Protein AF-A0A2D0I4G9-F1 (afdb_monomer_lite)

Radius of gyration: 23.57 Å; chains: 1; bounding box: 32×45×73 Å

Sequence (105 aa):
MQIERRKIIQFALKYDIDDVNTYAGYKGDLVLKIVSKDIDAIAEIQKFANTLGILDVVVKHNPNLLHYEVFCVTKDKDTYEIKQEPLKHQDHSKHDVWSNVSRED

pLDDT: mean 82.9, std 15.82, range [46.19, 97.94]

Structure (mmCIF, N/CA/C/O backbone):
data_AF-A0A2D0I4G9-F1
#
_entry.id   AF-A0A2D0I4G9-F1
#
loop_
_atom_site.group_PDB
_atom_site.id
_atom_site.type_symbol
_atom_site.label_atom_id
_atom_site.label_alt_id
_atom_site.label_comp_id
_atom_site.label_asym_id
_atom_site.label_entity_id
_atom_site.label_seq_id
_atom_site.pdbx_PDB_ins_code
_atom_site.Cartn_x
_atom_site.Cartn_y
_atom_site.Cartn_z
_atom_site.occupancy
_atom_site.B_iso_or_equiv
_atom_site.auth_seq_id
_atom_site.auth_comp_id
_atom_site.auth_asym_id
_atom_site.auth_atom_id
_atom_site.pdbx_PDB_model_num
ATOM 1 N N . MET A 1 1 ? -14.889 -6.720 5.494 1.00 55.22 1 MET A N 1
ATOM 2 C CA . MET A 1 1 ? -13.666 -6.123 4.903 1.00 55.22 1 MET A CA 1
ATOM 3 C C . MET A 1 1 ? -13.902 -4.631 4.725 1.00 55.22 1 MET A C 1
ATOM 5 O O . MET A 1 1 ? -14.906 -4.277 4.120 1.00 55.22 1 MET A O 1
ATOM 9 N N . GLN A 1 2 ? -13.041 -3.781 5.295 1.00 74.81 2 GLN A N 1
ATOM 10 C CA . GLN A 1 2 ? -13.161 -2.312 5.207 1.00 74.81 2 GLN A CA 1
ATOM 11 C C . GLN A 1 2 ? -13.191 -1.878 3.725 1.00 74.81 2 GLN A C 1
ATOM 13 O O . GLN A 1 2 ? -12.460 -2.448 2.906 1.00 74.81 2 GLN A O 1
ATOM 18 N N . ILE A 1 3 ? -14.053 -0.918 3.374 1.00 87.44 3 ILE A N 1
ATOM 19 C CA . ILE A 1 3 ? -14.346 -0.506 1.985 1.00 87.44 3 ILE A CA 1
ATOM 20 C C . ILE A 1 3 ? -13.077 -0.019 1.271 1.00 87.44 3 ILE A C 1
ATOM 22 O O . ILE A 1 3 ? -12.864 -0.307 0.094 1.00 87.44 3 ILE A O 1
ATOM 26 N N . GLU A 1 4 ? -12.215 0.675 2.001 1.0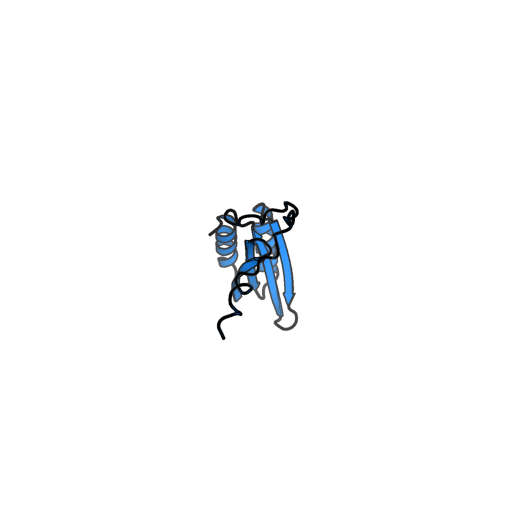0 90.62 4 GLU A N 1
ATOM 27 C CA . GLU A 1 4 ? -10.970 1.279 1.544 1.00 90.62 4 GLU A CA 1
ATOM 28 C C . GLU A 1 4 ? -9.982 0.203 1.080 1.00 90.62 4 GLU A C 1
ATOM 30 O O . GLU A 1 4 ? -9.507 0.254 -0.051 1.00 90.62 4 GLU A O 1
ATOM 35 N N . ARG A 1 5 ? -9.761 -0.851 1.879 1.00 89.69 5 ARG A N 1
ATOM 36 C CA . ARG A 1 5 ? -8.882 -1.973 1.491 1.00 89.69 5 ARG A CA 1
ATOM 37 C C . ARG A 1 5 ? -9.360 -2.667 0.225 1.00 89.69 5 ARG A C 1
ATOM 39 O O . ARG A 1 5 ? -8.547 -2.997 -0.630 1.00 89.69 5 ARG A O 1
ATOM 46 N N . ARG A 1 6 ? -10.676 -2.855 0.074 1.00 92.19 6 ARG A N 1
ATOM 47 C CA . ARG A 1 6 ? -11.238 -3.447 -1.149 1.00 92.19 6 ARG A CA 1
ATOM 48 C C . ARG A 1 6 ? -10.913 -2.603 -2.373 1.00 92.19 6 ARG A C 1
ATOM 50 O O . ARG A 1 6 ? -10.511 -3.163 -3.386 1.00 92.19 6 ARG A O 1
ATOM 57 N N . LYS A 1 7 ? -11.056 -1.281 -2.263 1.00 95.50 7 LYS A N 1
ATOM 58 C CA . LYS A 1 7 ? -10.717 -0.347 -3.341 1.00 95.50 7 LYS A CA 1
ATOM 59 C C . LYS A 1 7 ? -9.230 -0.407 -3.687 1.00 95.50 7 LYS A C 1
ATOM 61 O O . LYS A 1 7 ? -8.907 -0.460 -4.867 1.00 95.50 7 LYS A O 1
ATOM 66 N N . ILE A 1 8 ? -8.345 -0.450 -2.686 1.00 95.75 8 ILE A N 1
ATOM 67 C CA . ILE A 1 8 ? -6.890 -0.539 -2.903 1.00 95.75 8 ILE A CA 1
ATOM 68 C C . ILE A 1 8 ? -6.533 -1.840 -3.623 1.00 95.75 8 ILE A C 1
ATOM 70 O O . ILE A 1 8 ? -5.847 -1.791 -4.636 1.00 95.75 8 ILE A O 1
ATOM 74 N N . ILE A 1 9 ? -7.054 -2.985 -3.166 1.00 95.75 9 ILE A N 1
ATOM 75 C CA . ILE A 1 9 ? -6.809 -4.283 -3.815 1.00 95.75 9 ILE A CA 1
ATOM 76 C C . ILE A 1 9 ? -7.326 -4.265 -5.260 1.00 95.75 9 ILE A C 1
ATOM 78 O O . ILE A 1 9 ? -6.605 -4.634 -6.177 1.00 95.75 9 ILE A O 1
ATOM 82 N N . GLN A 1 10 ? -8.550 -3.783 -5.490 1.00 96.62 10 GLN A N 1
ATOM 83 C CA . GLN A 1 10 ? -9.117 -3.684 -6.840 1.00 96.62 10 GLN A CA 1
ATOM 84 C C . GLN A 1 10 ? -8.313 -2.762 -7.764 1.00 96.62 10 GLN A C 1
ATOM 86 O O . GLN A 1 10 ? -8.237 -3.019 -8.962 1.00 96.62 10 GLN A O 1
ATOM 91 N N . PHE A 1 11 ? -7.743 -1.682 -7.229 1.00 97.12 11 PHE A N 1
ATOM 92 C CA . PHE A 1 11 ? -6.870 -0.795 -7.986 1.00 97.12 11 PHE A CA 1
ATOM 93 C C . PHE A 1 11 ? -5.528 -1.466 -8.301 1.00 97.12 11 PHE A C 1
ATOM 95 O O . PHE A 1 11 ? -5.089 -1.414 -9.445 1.00 97.12 11 PHE A O 1
ATOM 102 N N . ALA A 1 12 ? -4.924 -2.142 -7.321 1.00 96.62 12 ALA A N 1
ATOM 103 C CA . ALA A 1 12 ? -3.647 -2.837 -7.465 1.00 96.62 12 ALA A CA 1
ATOM 104 C C . ALA A 1 12 ? -3.700 -3.991 -8.475 1.00 96.62 12 ALA A C 1
ATOM 106 O O . ALA A 1 12 ? -2.756 -4.169 -9.232 1.00 96.62 12 ALA A O 1
ATOM 107 N N . LEU A 1 13 ? -4.826 -4.708 -8.567 1.00 96.12 13 LEU A N 1
ATOM 108 C CA . LEU A 1 13 ? -5.036 -5.793 -9.541 1.00 96.12 13 LEU A CA 1
ATOM 109 C C . LEU A 1 13 ? -5.008 -5.343 -11.015 1.00 96.12 13 LEU A C 1
ATOM 111 O O . LEU A 1 13 ? -5.096 -6.181 -11.908 1.00 96.12 13 LEU A O 1
ATOM 115 N N . LYS A 1 14 ? -4.925 -4.036 -11.288 1.00 96.88 14 LYS A N 1
ATOM 116 C CA . LYS A 1 14 ? -4.709 -3.497 -12.641 1.00 96.88 14 LYS A CA 1
ATOM 117 C C . LYS A 1 14 ? -3.236 -3.501 -13.060 1.00 96.88 14 LYS A C 1
ATOM 119 O O . LYS A 1 14 ? -2.955 -3.217 -14.220 1.00 96.88 14 LYS A O 1
ATOM 124 N N . TYR A 1 15 ? -2.333 -3.773 -12.124 1.00 96.44 15 TYR A N 1
ATOM 125 C CA . TYR A 1 15 ? -0.889 -3.791 -12.315 1.00 96.44 15 TYR A CA 1
ATOM 126 C C . TYR A 1 15 ? -0.350 -5.211 -12.141 1.00 96.44 15 TYR A C 1
ATOM 128 O O . TYR A 1 15 ? -1.031 -6.081 -11.594 1.00 96.44 15 TYR A O 1
ATOM 136 N N . ASP A 1 16 ? 0.885 -5.426 -12.587 1.00 93.75 16 ASP A N 1
ATOM 137 C CA . ASP A 1 16 ? 1.600 -6.680 -12.373 1.00 93.75 16 ASP A CA 1
ATOM 138 C C . ASP A 1 16 ? 2.142 -6.721 -10.935 1.00 93.75 16 ASP A C 1
ATOM 140 O O . ASP A 1 16 ? 3.179 -6.139 -10.606 1.00 93.75 16 ASP A O 1
ATOM 144 N N . ILE A 1 17 ? 1.359 -7.318 -10.038 1.00 95.75 17 ILE A N 1
ATOM 145 C CA . ILE A 1 17 ? 1.691 -7.460 -8.619 1.00 95.75 17 ILE A CA 1
ATOM 146 C C . ILE A 1 17 ? 2.045 -8.914 -8.318 1.00 95.75 17 ILE A C 1
ATOM 148 O O . ILE A 1 17 ? 1.349 -9.834 -8.742 1.00 95.75 17 ILE A O 1
ATOM 152 N N . ASP A 1 18 ? 3.113 -9.112 -7.552 1.00 95.19 18 ASP A N 1
ATOM 153 C CA . ASP A 1 18 ? 3.606 -10.440 -7.195 1.00 95.19 18 ASP A CA 1
ATOM 154 C C . ASP A 1 18 ? 2.796 -11.050 -6.041 1.00 95.19 18 ASP A C 1
ATOM 156 O O . ASP A 1 18 ? 2.589 -12.262 -5.999 1.00 95.19 18 ASP A O 1
ATOM 160 N N . ASP A 1 19 ? 2.361 -10.225 -5.079 1.00 95.12 19 ASP A N 1
ATOM 161 C CA . ASP A 1 19 ? 1.693 -10.715 -3.870 1.00 95.12 19 ASP A CA 1
ATOM 162 C C . ASP A 1 19 ? 0.804 -9.658 -3.190 1.00 95.12 19 ASP A C 1
ATOM 164 O O . ASP A 1 19 ? 1.062 -8.449 -3.249 1.00 95.12 19 ASP A O 1
ATOM 168 N N . VAL A 1 20 ? -0.231 -10.129 -2.488 1.00 95.94 20 VAL A N 1
ATOM 169 C CA . VAL A 1 20 ? -1.148 -9.325 -1.672 1.00 95.94 20 VAL A CA 1
ATOM 170 C C . VAL A 1 20 ? -1.421 -10.042 -0.355 1.00 95.94 20 VAL A C 1
ATOM 172 O O . VAL A 1 20 ? -2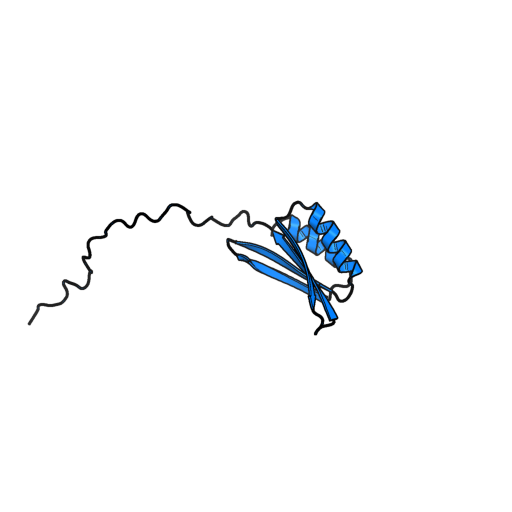.088 -11.072 -0.314 1.00 95.94 20 VAL A O 1
ATOM 175 N N . ASN A 1 21 ? -0.992 -9.434 0.748 1.00 94.44 21 ASN A N 1
ATOM 176 C CA . ASN A 1 21 ? -1.170 -9.975 2.090 1.00 94.44 21 ASN A CA 1
ATOM 177 C C . ASN A 1 21 ? -1.952 -9.019 2.987 1.00 94.44 21 ASN A C 1
ATOM 179 O O . ASN A 1 21 ? -1.806 -7.799 2.912 1.00 94.44 21 ASN A O 1
ATOM 183 N N . THR A 1 22 ? -2.745 -9.574 3.900 1.00 91.38 22 THR A N 1
ATOM 184 C CA . THR A 1 22 ? -3.436 -8.797 4.933 1.00 91.38 22 THR A CA 1
ATOM 185 C C . THR A 1 22 ? -3.052 -9.285 6.317 1.00 91.38 22 THR A C 1
ATOM 187 O O . THR A 1 22 ? -3.132 -10.481 6.588 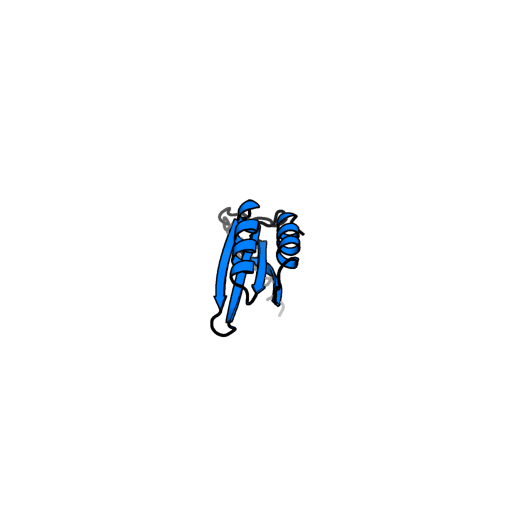1.00 91.38 22 THR A O 1
ATOM 190 N N . TYR A 1 23 ? -2.712 -8.355 7.202 1.00 89.56 23 TYR A N 1
ATOM 191 C CA . TYR A 1 23 ? -2.328 -8.631 8.580 1.00 89.56 23 TYR A CA 1
ATOM 192 C C . TYR A 1 23 ? -3.209 -7.846 9.549 1.00 89.56 23 TYR A C 1
ATOM 194 O O . TYR A 1 23 ? -3.655 -6.734 9.250 1.00 89.56 23 TYR A O 1
ATOM 202 N N . ALA A 1 24 ? -3.418 -8.414 10.733 1.00 85.31 24 ALA A N 1
ATOM 203 C CA . ALA A 1 24 ? -3.842 -7.643 11.890 1.00 85.31 24 ALA A CA 1
ATOM 204 C C . ALA A 1 24 ? -2.614 -6.924 12.469 1.00 85.31 24 ALA A C 1
ATOM 206 O O . ALA A 1 24 ? -1.580 -7.538 12.728 1.00 85.31 24 ALA A O 1
ATOM 207 N N . GLY A 1 25 ? -2.719 -5.612 12.602 1.00 76.12 25 GLY A N 1
ATOM 208 C CA . GLY A 1 25 ? -1.747 -4.720 13.209 1.00 76.12 25 GLY A CA 1
ATOM 209 C C . GLY A 1 25 ? -1.994 -4.515 14.703 1.00 76.12 25 GLY A C 1
ATOM 210 O O . GLY A 1 25 ? -2.840 -5.154 15.334 1.00 76.12 25 GLY A O 1
ATOM 211 N N . TYR A 1 26 ? -1.215 -3.609 15.287 1.00 70.31 26 TYR A N 1
ATOM 212 C CA . TYR A 1 26 ? -1.319 -3.260 16.701 1.00 70.31 26 TYR A CA 1
ATOM 213 C C . TYR A 1 26 ? -2.636 -2.519 16.988 1.00 70.31 26 TYR A C 1
ATOM 215 O O . TYR A 1 26 ? -3.104 -1.752 16.155 1.00 70.31 26 TYR A O 1
ATOM 223 N N . LYS A 1 27 ? -3.244 -2.754 18.162 1.00 71.12 27 LYS A N 1
ATOM 224 C CA . LYS A 1 27 ? -4.535 -2.151 18.576 1.00 71.12 27 LYS A CA 1
ATOM 225 C C . LYS A 1 27 ? -5.691 -2.364 17.583 1.00 71.12 27 LYS A C 1
ATOM 227 O O . LYS A 1 27 ? -6.620 -1.566 17.538 1.00 71.12 27 LYS A O 1
ATOM 232 N N . GLY A 1 28 ? -5.641 -3.459 16.827 1.00 73.00 28 GLY A N 1
ATOM 233 C CA . GLY A 1 28 ? -6.674 -3.827 15.865 1.00 73.00 28 GLY A CA 1
ATOM 234 C C . GLY A 1 28 ? -6.591 -3.108 14.533 1.00 73.00 28 GLY A C 1
ATOM 235 O O . GLY A 1 28 ? -7.447 -3.339 13.694 1.00 73.00 28 GLY A O 1
ATOM 236 N N . ASP A 1 29 ? -5.568 -2.291 14.278 1.00 82.62 29 ASP A N 1
ATOM 237 C CA . ASP A 1 29 ? -5.359 -1.765 12.931 1.00 82.62 29 ASP A CA 1
ATOM 238 C C . ASP A 1 29 ? -5.238 -2.909 11.918 1.00 82.62 29 ASP A C 1
ATOM 240 O O . ASP A 1 29 ? -4.826 -4.019 12.238 1.00 82.62 29 ASP A O 1
ATOM 244 N N . LEU A 1 30 ? -5.607 -2.660 10.670 1.00 87.75 30 LEU A N 1
ATOM 245 C CA . LEU A 1 30 ? -5.558 -3.654 9.608 1.00 87.75 30 LEU A CA 1
ATOM 246 C C . LEU A 1 30 ? -4.582 -3.189 8.543 1.00 87.75 30 LEU A C 1
ATOM 248 O O . LEU A 1 30 ? -4.767 -2.131 7.936 1.00 87.75 30 LEU A O 1
ATOM 252 N N . VAL A 1 31 ? -3.562 -4.008 8.309 1.00 92.50 31 VAL A N 1
ATOM 253 C CA . VAL A 1 31 ? -2.465 -3.721 7.388 1.00 92.50 31 VAL A CA 1
ATOM 254 C C . VAL A 1 31 ? -2.667 -4.523 6.110 1.00 92.50 31 VAL A C 1
ATOM 256 O O . VAL A 1 31 ? -2.862 -5.736 6.147 1.00 92.50 31 VAL A O 1
ATOM 259 N N . LEU A 1 32 ? -2.614 -3.846 4.971 1.00 94.88 32 LEU A N 1
ATOM 260 C CA . LEU A 1 32 ? -2.567 -4.444 3.641 1.00 94.88 32 LEU A CA 1
ATOM 261 C C . LEU A 1 32 ? -1.155 -4.253 3.087 1.00 94.88 32 LEU A C 1
ATOM 263 O O . LEU A 1 32 ? -0.700 -3.121 2.977 1.00 94.88 32 LEU A O 1
ATOM 267 N N . LYS A 1 33 ? -0.479 -5.344 2.737 1.00 96.31 33 LYS A N 1
ATOM 268 C CA . LYS A 1 33 ? 0.816 -5.342 2.057 1.00 96.31 33 LYS A CA 1
ATOM 269 C C . LYS A 1 33 ? 0.607 -5.760 0.607 1.00 96.31 33 LYS A C 1
ATOM 271 O O . LYS A 1 33 ? 0.029 -6.815 0.365 1.00 96.31 33 LYS A O 1
ATOM 276 N N . ILE A 1 34 ? 1.104 -4.970 -0.333 1.00 97.38 34 ILE A N 1
ATOM 277 C CA . ILE A 1 34 ? 1.165 -5.326 -1.754 1.00 97.38 34 ILE A CA 1
ATOM 278 C C . ILE A 1 34 ? 2.631 -5.322 -2.174 1.00 97.38 34 ILE A C 1
ATOM 280 O O . ILE A 1 34 ? 3.384 -4.433 -1.771 1.00 97.38 34 ILE A O 1
ATOM 284 N N . VAL A 1 35 ? 3.029 -6.325 -2.949 1.00 97.12 35 VAL A N 1
ATOM 285 C CA . VAL A 1 35 ? 4.403 -6.515 -3.420 1.00 97.12 35 VAL A CA 1
ATOM 286 C C . VAL A 1 35 ? 4.420 -6.499 -4.940 1.00 97.12 35 VAL A C 1
ATOM 288 O O . VAL A 1 35 ? 3.572 -7.126 -5.571 1.00 97.12 35 VAL A O 1
ATOM 291 N N . SER A 1 36 ? 5.378 -5.785 -5.521 1.00 96.50 36 SER A N 1
ATOM 292 C CA . SER A 1 36 ? 5.652 -5.810 -6.957 1.00 96.50 36 SER A CA 1
ATOM 293 C C . SER A 1 36 ? 7.130 -5.516 -7.219 1.00 96.50 36 SER A C 1
ATOM 295 O O . SER A 1 36 ? 7.781 -4.803 -6.451 1.00 96.50 36 SER A O 1
ATOM 297 N N . LYS A 1 37 ? 7.667 -6.038 -8.320 1.00 95.38 37 LYS A N 1
ATOM 298 C CA . LYS A 1 37 ? 8.961 -5.625 -8.892 1.00 95.38 37 LYS A CA 1
ATOM 299 C C . LYS A 1 37 ? 8.906 -4.265 -9.584 1.00 95.38 37 LYS A C 1
ATOM 301 O O . LYS A 1 37 ? 9.950 -3.655 -9.795 1.00 95.38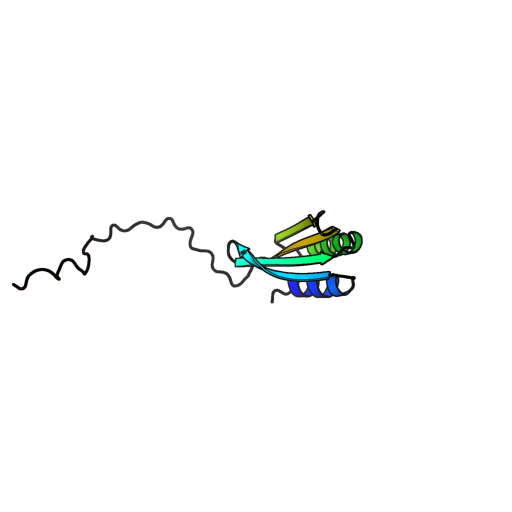 37 LYS A O 1
ATOM 306 N N . ASP A 1 38 ? 7.713 -3.795 -9.933 1.00 95.19 38 ASP A N 1
ATOM 307 C CA . ASP A 1 38 ? 7.506 -2.526 -10.617 1.00 95.19 38 ASP A CA 1
ATOM 308 C C . ASP A 1 38 ? 7.322 -1.382 -9.605 1.00 95.19 38 ASP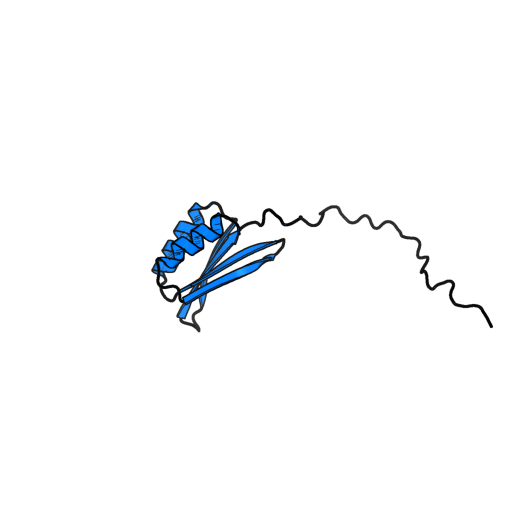 A C 1
ATOM 310 O O . ASP A 1 38 ? 6.320 -1.294 -8.886 1.00 95.19 38 ASP A O 1
ATOM 314 N N . ILE A 1 39 ? 8.312 -0.487 -9.547 1.00 95.12 39 ILE A N 1
ATOM 315 C CA . ILE A 1 39 ? 8.264 0.695 -8.681 1.00 95.12 39 ILE A CA 1
ATOM 316 C C . ILE A 1 39 ? 7.186 1.689 -9.118 1.00 95.12 39 ILE A C 1
ATOM 318 O O . ILE A 1 39 ? 6.597 2.350 -8.261 1.00 95.12 39 ILE A O 1
ATOM 322 N N . ASP A 1 40 ? 6.893 1.785 -10.415 1.00 95.88 40 ASP A N 1
ATOM 323 C CA . ASP A 1 40 ? 5.906 2.728 -10.932 1.00 95.88 40 ASP A CA 1
ATOM 324 C C . ASP A 1 40 ? 4.499 2.269 -10.538 1.00 95.88 40 ASP A C 1
ATOM 326 O O . ASP A 1 40 ? 3.704 3.068 -10.033 1.00 95.88 40 ASP A O 1
ATOM 330 N N . ALA A 1 41 ? 4.224 0.962 -10.629 1.00 96.50 41 ALA A N 1
ATOM 331 C CA . ALA A 1 41 ? 3.003 0.369 -10.086 1.00 96.50 41 ALA A CA 1
ATOM 332 C C . ALA A 1 41 ? 2.843 0.665 -8.586 1.00 96.50 41 ALA A C 1
ATOM 334 O O . ALA A 1 41 ? 1.777 1.103 -8.144 1.00 96.50 41 ALA A O 1
ATOM 335 N N . ILE A 1 42 ? 3.903 0.484 -7.792 1.00 96.88 42 ILE A N 1
ATOM 336 C CA . ILE A 1 42 ? 3.880 0.785 -6.353 1.00 96.88 42 ILE A CA 1
ATOM 337 C C . ILE A 1 42 ? 3.644 2.274 -6.085 1.00 96.88 42 ILE A C 1
ATOM 339 O O . ILE A 1 42 ? 2.861 2.611 -5.192 1.00 96.88 42 ILE A O 1
ATOM 343 N N . ALA A 1 43 ? 4.256 3.166 -6.864 1.00 96.81 43 ALA A N 1
ATOM 344 C CA . ALA A 1 43 ? 4.054 4.604 -6.743 1.00 96.81 43 ALA A CA 1
ATOM 345 C C . ALA A 1 43 ? 2.602 5.004 -7.056 1.00 96.81 43 ALA A C 1
ATOM 347 O O . ALA A 1 43 ? 2.011 5.801 -6.324 1.00 96.81 43 ALA A O 1
ATOM 348 N N . GLU A 1 44 ? 1.989 4.428 -8.092 1.00 97.94 44 GLU A N 1
ATOM 349 C CA . GLU A 1 44 ? 0.584 4.683 -8.428 1.00 97.94 44 GLU A CA 1
ATOM 350 C C . GLU A 1 44 ? -0.377 4.117 -7.376 1.00 97.94 44 GLU A C 1
ATOM 352 O O . GLU A 1 44 ? -1.331 4.791 -6.974 1.00 97.94 44 GLU A O 1
ATOM 357 N N . ILE A 1 45 ? -0.107 2.916 -6.854 1.00 97.56 45 ILE A N 1
ATOM 358 C CA . ILE A 1 45 ? -0.883 2.329 -5.752 1.00 97.56 45 ILE A CA 1
ATOM 359 C C . ILE A 1 45 ? -0.769 3.200 -4.495 1.00 97.56 45 ILE A C 1
ATOM 361 O O . ILE A 1 45 ? -1.786 3.469 -3.851 1.00 97.56 45 ILE A O 1
ATOM 365 N N . GLN A 1 46 ? 0.431 3.686 -4.163 1.00 97.50 46 GLN A N 1
ATOM 366 C CA . GLN A 1 46 ? 0.656 4.590 -3.035 1.00 97.50 46 GLN A CA 1
ATOM 367 C C . GLN A 1 46 ? -0.130 5.896 -3.205 1.00 97.50 46 GLN A C 1
ATOM 369 O O . GLN A 1 46 ? -0.845 6.306 -2.287 1.00 97.50 46 GLN A O 1
ATOM 374 N N . LYS A 1 47 ? -0.033 6.543 -4.375 1.00 97.19 47 LYS A N 1
ATOM 375 C CA . LYS A 1 47 ? -0.784 7.770 -4.686 1.00 97.19 47 LYS A CA 1
ATOM 376 C C . LYS A 1 47 ? -2.280 7.550 -4.515 1.00 97.19 47 LYS A C 1
ATOM 378 O O . LYS A 1 47 ? -2.928 8.334 -3.828 1.00 97.19 47 LYS A O 1
ATOM 383 N N . PHE A 1 48 ? -2.815 6.469 -5.081 1.00 97.62 48 PHE A N 1
ATOM 384 C CA . PHE A 1 48 ? -4.226 6.127 -4.946 1.00 97.62 48 PHE A CA 1
ATOM 385 C C . PHE A 1 48 ? -4.621 5.897 -3.482 1.00 97.62 48 PHE A C 1
ATOM 387 O O . PHE A 1 48 ? -5.603 6.477 -3.021 1.00 97.62 48 PHE A O 1
ATOM 394 N N . ALA A 1 49 ? -3.851 5.109 -2.729 1.00 96.12 49 ALA A N 1
ATOM 395 C CA . ALA A 1 49 ? -4.139 4.808 -1.329 1.00 96.12 49 ALA A CA 1
ATOM 396 C C . ALA A 1 49 ? -4.158 6.072 -0.449 1.00 96.12 49 ALA A C 1
ATOM 398 O O . ALA A 1 49 ? -5.059 6.225 0.377 1.00 96.12 49 ALA A O 1
ATOM 399 N N . ASN A 1 50 ? -3.248 7.020 -0.694 1.00 95.62 50 ASN A N 1
ATOM 400 C CA . ASN A 1 50 ? -3.213 8.313 -0.002 1.00 95.62 50 ASN A CA 1
ATOM 401 C C . ASN A 1 50 ? -4.485 9.156 -0.218 1.00 95.62 50 ASN A C 1
ATOM 403 O O . ASN A 1 50 ? -4.834 9.965 0.638 1.00 95.62 50 ASN A O 1
ATOM 407 N N . THR A 1 51 ? -5.229 8.950 -1.313 1.00 96.25 51 THR A N 1
ATOM 408 C CA . THR A 1 51 ? -6.506 9.656 -1.543 1.00 96.25 51 THR A CA 1
ATOM 409 C C . THR A 1 51 ? -7.672 9.133 -0.699 1.00 96.25 51 THR A C 1
ATOM 411 O O . THR A 1 51 ? -8.718 9.776 -0.632 1.00 96.25 51 THR A O 1
ATOM 414 N N . LEU A 1 52 ? -7.524 7.970 -0.053 1.00 93.00 52 LEU A N 1
ATOM 415 C CA . LEU A 1 52 ? -8.624 7.273 0.622 1.00 93.00 52 LEU A CA 1
ATOM 416 C C . LEU A 1 52 ? -8.788 7.644 2.103 1.00 93.00 52 LEU A C 1
ATOM 418 O O . LEU A 1 52 ? -9.654 7.073 2.762 1.00 93.00 52 LEU A O 1
ATOM 422 N N . GLY A 1 53 ? -7.981 8.573 2.627 1.00 87.94 53 GLY A N 1
ATOM 423 C CA . GLY A 1 53 ? -8.066 9.010 4.026 1.00 87.94 53 GLY A CA 1
ATOM 424 C C . GLY A 1 53 ? -7.797 7.887 5.035 1.00 87.94 53 GLY A C 1
ATOM 425 O O . GLY A 1 53 ? -8.431 7.833 6.087 1.00 87.94 53 GLY A O 1
ATOM 426 N N . ILE A 1 54 ? -6.907 6.956 4.685 1.00 91.56 54 ILE A N 1
ATOM 427 C CA . ILE A 1 54 ? -6.477 5.860 5.563 1.00 91.56 54 ILE A CA 1
ATOM 428 C C . ILE A 1 54 ? -5.385 6.333 6.535 1.00 91.56 54 ILE A C 1
ATOM 430 O O . ILE A 1 54 ? -4.885 7.446 6.401 1.00 91.56 54 ILE A O 1
ATOM 434 N N . LEU A 1 55 ? -5.046 5.515 7.539 1.00 90.50 55 LEU A N 1
ATOM 435 C CA . LEU A 1 55 ? -4.162 5.940 8.631 1.00 90.50 55 LEU A CA 1
ATOM 436 C C . LEU A 1 55 ? -2.747 6.246 8.145 1.00 90.50 55 LEU A C 1
ATOM 438 O O . LEU A 1 55 ? -2.176 7.253 8.549 1.00 90.50 55 LEU A O 1
ATOM 442 N N . ASP A 1 56 ? -2.190 5.363 7.317 1.00 93.25 56 ASP A N 1
ATOM 443 C CA . ASP A 1 56 ? -0.828 5.516 6.814 1.00 93.25 56 ASP A CA 1
ATOM 444 C C . ASP A 1 56 ? -0.593 4.691 5.540 1.00 93.25 56 ASP A C 1
ATOM 446 O O . ASP A 1 56 ? -1.259 3.671 5.309 1.00 93.25 56 ASP A O 1
ATOM 450 N N . VAL A 1 57 ? 0.380 5.125 4.735 1.00 96.12 57 VAL A N 1
ATOM 451 C CA . VAL A 1 57 ? 0.877 4.417 3.552 1.00 96.12 57 VAL A CA 1
ATOM 452 C C . VAL A 1 57 ? 2.399 4.482 3.510 1.00 96.12 57 VAL A C 1
ATOM 454 O O . VAL A 1 57 ? 2.990 5.533 3.261 1.00 96.12 57 VAL A O 1
ATOM 457 N N . VAL A 1 58 ? 3.046 3.330 3.669 1.00 95.62 58 VAL A N 1
ATOM 458 C CA . VAL A 1 58 ? 4.508 3.222 3.728 1.00 95.62 58 VAL A CA 1
ATOM 459 C C . VAL A 1 58 ? 5.015 2.369 2.578 1.00 95.62 58 VAL A C 1
ATOM 461 O O . VAL A 1 58 ? 4.555 1.246 2.390 1.00 95.62 58 VAL A O 1
ATOM 464 N N . VAL A 1 59 ? 6.008 2.868 1.845 1.00 96.06 59 VAL A N 1
ATOM 465 C CA . VAL A 1 59 ? 6.711 2.099 0.811 1.00 96.06 59 VAL A CA 1
ATOM 466 C C . VAL A 1 59 ? 8.072 1.663 1.338 1.00 96.06 59 VAL A C 1
ATOM 468 O O . VAL A 1 59 ? 8.795 2.444 1.958 1.00 96.06 59 VAL A O 1
ATOM 471 N N . LYS A 1 60 ? 8.426 0.403 1.094 1.00 95.06 60 LYS A N 1
ATOM 472 C CA . LYS A 1 60 ? 9.731 -0.173 1.412 1.00 95.06 60 LYS A CA 1
ATOM 473 C C . LYS A 1 60 ? 10.316 -0.838 0.179 1.00 95.06 60 LYS A C 1
ATOM 475 O O . LYS A 1 60 ? 9.601 -1.432 -0.620 1.00 95.06 60 LYS A O 1
ATOM 480 N N . HIS A 1 61 ? 11.633 -0.769 0.059 1.00 93.50 61 HIS A N 1
ATOM 481 C CA . HIS A 1 61 ? 12.382 -1.533 -0.926 1.00 93.50 61 HIS A CA 1
ATOM 482 C C . HIS A 1 61 ? 13.084 -2.688 -0.213 1.00 93.50 61 HIS A C 1
ATOM 484 O O . HIS A 1 61 ? 13.792 -2.471 0.773 1.00 93.50 61 HIS A O 1
ATOM 490 N N . ASN A 1 62 ? 12.876 -3.908 -0.702 1.00 88.94 62 ASN A N 1
ATOM 491 C CA . ASN A 1 62 ? 13.586 -5.093 -0.256 1.00 88.94 62 ASN A CA 1
ATOM 492 C C . ASN A 1 62 ? 14.677 -5.443 -1.286 1.00 88.94 62 ASN A C 1
ATOM 494 O O . ASN A 1 62 ? 14.391 -6.140 -2.264 1.00 88.94 62 ASN A O 1
ATOM 498 N N . PRO A 1 63 ? 15.930 -4.994 -1.077 1.00 86.12 63 PRO A N 1
ATOM 499 C CA . PRO A 1 63 ? 16.994 -5.148 -2.068 1.00 86.12 63 PRO A CA 1
ATOM 500 C C . PRO A 1 63 ? 17.398 -6.609 -2.293 1.00 86.12 63 PRO A C 1
ATOM 502 O O . PRO A 1 63 ? 17.908 -6.940 -3.356 1.00 86.12 63 PRO A O 1
ATOM 505 N N . ASN A 1 64 ? 17.148 -7.494 -1.322 1.00 86.88 64 ASN A N 1
ATOM 506 C CA . ASN A 1 64 ? 17.518 -8.908 -1.420 1.00 86.88 64 ASN A CA 1
ATOM 507 C C . ASN A 1 64 ? 16.612 -9.685 -2.381 1.00 86.88 64 ASN A C 1
ATOM 509 O O . ASN A 1 64 ? 17.037 -10.686 -2.950 1.00 86.88 64 ASN A O 1
ATOM 513 N N . LEU A 1 65 ? 15.364 -9.235 -2.538 1.00 84.00 65 LEU A N 1
ATOM 514 C CA . LEU A 1 65 ? 14.378 -9.851 -3.427 1.00 84.00 65 LEU A CA 1
ATOM 515 C C . LEU A 1 65 ? 14.104 -9.002 -4.674 1.00 84.00 65 LEU A C 1
ATOM 517 O O . LEU A 1 65 ? 13.334 -9.432 -5.521 1.00 84.00 65 LEU A O 1
ATOM 521 N N . LEU A 1 66 ? 14.733 -7.823 -4.797 1.00 87.00 66 LEU A N 1
ATOM 522 C CA . LEU A 1 66 ? 14.465 -6.834 -5.853 1.00 87.00 66 LEU A CA 1
ATOM 523 C C . LEU A 1 66 ? 12.975 -6.463 -5.941 1.00 87.00 66 LEU A C 1
ATOM 525 O O . LEU A 1 66 ? 12.435 -6.259 -7.025 1.00 87.00 66 LEU A O 1
ATOM 529 N N . HIS A 1 67 ? 12.302 -6.421 -4.790 1.00 92.88 67 HIS A N 1
ATOM 530 C CA . HIS A 1 67 ? 10.872 -6.148 -4.692 1.00 92.88 67 HIS A CA 1
ATOM 531 C C . HIS A 1 67 ? 10.622 -4.833 -3.963 1.00 92.88 67 HIS A C 1
ATOM 533 O O . HIS A 1 67 ? 11.319 -4.471 -3.007 1.00 92.88 67 HIS A O 1
ATOM 539 N N . TYR A 1 68 ? 9.552 -4.170 -4.367 1.00 95.88 68 TYR A N 1
ATOM 540 C CA . TYR A 1 68 ? 8.977 -3.026 -3.693 1.00 95.88 68 TYR A CA 1
ATOM 541 C C . TYR A 1 68 ? 7.703 -3.459 -2.975 1.00 95.88 68 TYR A C 1
ATOM 543 O O . TYR A 1 68 ? 6.911 -4.260 -3.470 1.00 95.88 68 TYR A O 1
ATOM 551 N N . GLU A 1 69 ? 7.524 -2.942 -1.769 1.00 95.81 69 GLU A N 1
ATOM 552 C CA . GLU A 1 69 ? 6.424 -3.296 -0.888 1.00 95.81 69 GLU A CA 1
ATOM 553 C C . GLU A 1 69 ? 5.696 -2.018 -0.483 1.00 95.81 69 GLU A C 1
ATOM 555 O O . GLU A 1 69 ? 6.320 -1.094 0.037 1.00 95.81 69 GLU A O 1
ATOM 560 N N . VAL A 1 70 ? 4.380 -1.968 -0.674 1.00 97.19 70 VAL A N 1
ATOM 561 C CA . VAL A 1 70 ? 3.531 -0.902 -0.131 1.00 97.19 70 VAL A CA 1
ATOM 562 C C . VAL A 1 70 ? 2.653 -1.457 0.979 1.00 97.19 70 VAL A C 1
ATOM 564 O O . VAL A 1 70 ? 1.994 -2.486 0.825 1.00 97.19 70 VAL A O 1
ATOM 567 N N . PHE A 1 71 ? 2.662 -0.768 2.112 1.00 96.25 71 PHE A N 1
ATOM 568 C CA . PHE A 1 71 ? 1.892 -1.080 3.303 1.00 96.25 71 PHE A CA 1
ATOM 569 C C . PHE A 1 71 ? 0.833 -0.004 3.501 1.00 96.25 71 PHE A C 1
ATOM 571 O O . PHE A 1 71 ? 1.169 1.150 3.742 1.00 96.25 71 PHE A O 1
ATOM 578 N N . CYS A 1 72 ? -0.436 -0.387 3.437 1.00 94.81 72 CYS A N 1
ATOM 579 C CA . CYS A 1 72 ? -1.582 0.486 3.658 1.00 94.81 72 CYS A CA 1
ATOM 580 C C . CYS A 1 72 ? -2.231 0.124 4.996 1.00 94.81 72 CYS A C 1
ATOM 582 O O . CYS A 1 72 ? -2.709 -1.002 5.169 1.00 94.81 72 CYS A O 1
ATOM 584 N N . VAL A 1 73 ? -2.263 1.066 5.938 1.00 92.81 73 VAL A N 1
ATOM 585 C CA . VAL A 1 73 ? -2.806 0.860 7.286 1.00 92.81 73 VAL A CA 1
ATOM 586 C C . VAL A 1 73 ? -4.195 1.482 7.379 1.00 92.81 73 VAL A C 1
ATOM 588 O O . VAL A 1 73 ? -4.398 2.657 7.078 1.00 92.81 73 VAL A O 1
ATOM 591 N N . THR A 1 74 ? -5.175 0.690 7.805 1.00 90.31 74 THR A N 1
ATOM 592 C CA . THR A 1 74 ? -6.566 1.125 7.997 1.00 90.31 74 THR A CA 1
ATOM 593 C C . THR A 1 74 ? -7.000 0.884 9.432 1.00 90.31 74 THR A C 1
ATOM 595 O O . THR A 1 74 ? -6.692 -0.169 9.983 1.00 90.31 74 THR A O 1
ATOM 598 N N . LYS A 1 75 ? -7.744 1.826 10.023 1.00 85.69 75 LYS A N 1
ATOM 599 C CA . LYS A 1 75 ? -8.336 1.622 11.348 1.00 85.69 75 LYS A CA 1
ATOM 600 C C . LYS A 1 75 ? -9.379 0.516 11.258 1.00 85.69 75 LYS A C 1
ATOM 602 O O . LYS A 1 75 ? -10.211 0.537 10.344 1.00 85.69 75 LYS A O 1
ATOM 607 N N . ASP A 1 76 ? -9.375 -0.413 12.206 1.00 79.75 76 ASP A N 1
ATOM 608 C CA . ASP A 1 76 ? -10.521 -1.294 12.360 1.00 79.75 76 ASP A CA 1
ATOM 609 C C . ASP A 1 76 ? -11.631 -0.609 13.156 1.00 79.75 76 ASP A C 1
ATOM 611 O O . ASP A 1 76 ? -11.401 -0.006 14.202 1.00 79.75 76 ASP A O 1
ATOM 615 N N . LYS A 1 77 ? -12.849 -0.673 12.621 1.00 73.81 77 LYS A N 1
ATOM 616 C CA . LYS A 1 77 ? -14.030 -0.030 13.212 1.00 73.81 77 LYS A CA 1
ATOM 617 C C . LYS A 1 77 ? -14.628 -0.894 14.318 1.00 73.81 77 LYS A C 1
ATOM 619 O O . LYS A 1 77 ? -15.341 -0.365 15.162 1.00 73.81 77 LYS A O 1
ATOM 624 N N . ASP A 1 78 ? -14.284 -2.179 14.322 1.00 72.88 78 ASP A N 1
ATOM 625 C CA . ASP A 1 78 ? -14.833 -3.177 15.233 1.00 72.88 78 ASP A CA 1
ATOM 626 C C . ASP A 1 78 ? -13.886 -3.492 16.407 1.00 72.88 78 ASP A C 1
ATOM 628 O O . ASP A 1 78 ? -14.215 -4.307 17.269 1.00 72.88 78 ASP A O 1
ATOM 632 N N . THR A 1 79 ? -12.714 -2.845 16.482 1.00 67.06 79 THR A N 1
ATOM 633 C CA . THR A 1 79 ? -11.782 -3.067 17.594 1.00 67.06 79 THR A CA 1
ATOM 634 C C . THR A 1 79 ? -12.107 -2.174 18.789 1.00 67.06 79 THR A C 1
ATOM 636 O O . THR A 1 79 ? -12.112 -0.946 18.702 1.00 67.06 79 THR A O 1
ATOM 639 N N . TYR A 1 80 ? -12.322 -2.811 19.940 1.00 61.78 80 TYR A N 1
ATOM 640 C CA . TYR A 1 80 ? -12.454 -2.147 21.232 1.00 61.78 80 TYR A CA 1
ATOM 641 C C . TYR A 1 80 ? -11.094 -1.625 21.704 1.00 61.78 80 TYR A C 1
ATOM 643 O O . TYR A 1 80 ? -10.129 -2.382 21.820 1.00 61.78 80 TYR A O 1
ATOM 651 N N . GLU A 1 81 ? -11.017 -0.338 22.033 1.00 62.84 81 GLU A N 1
ATOM 652 C CA . GLU A 1 81 ? -9.854 0.195 22.736 1.00 62.84 81 GLU A CA 1
ATOM 653 C C . GLU A 1 81 ? -9.824 -0.393 24.155 1.00 62.84 81 GLU A C 1
ATOM 655 O O . GLU A 1 81 ? -10.807 -0.311 24.898 1.00 62.84 81 GLU A O 1
ATOM 660 N N . ILE A 1 82 ? -8.703 -1.014 24.544 1.00 63.25 82 ILE A N 1
ATOM 661 C CA . ILE A 1 82 ? -8.495 -1.423 25.937 1.00 63.25 82 ILE A CA 1
ATOM 662 C C . ILE A 1 82 ? -8.588 -0.149 26.779 1.00 63.25 82 ILE A C 1
ATOM 664 O O . ILE A 1 82 ? -7.860 0.811 26.518 1.00 63.25 82 ILE A O 1
ATOM 668 N N . LYS A 1 83 ? -9.519 -0.133 27.744 1.00 61.62 83 LYS A N 1
ATOM 669 C CA . LYS A 1 83 ? -9.772 1.015 28.622 1.00 61.62 83 LYS A CA 1
ATOM 670 C C . LYS A 1 83 ? -8.439 1.568 29.132 1.00 61.62 83 LYS A C 1
ATOM 672 O O . LYS A 1 83 ? -7.698 0.860 29.804 1.00 61.62 83 LYS A O 1
ATOM 677 N N . GLN A 1 84 ? -8.153 2.829 28.817 1.00 59.28 84 GLN A N 1
ATOM 678 C CA . GLN A 1 84 ? -6.965 3.535 29.313 1.00 59.28 84 GLN A CA 1
ATOM 679 C C . GLN A 1 84 ? -7.133 4.033 30.751 1.00 59.28 84 GLN A C 1
ATOM 681 O O . GLN A 1 84 ? -6.274 4.751 31.260 1.00 59.28 84 GLN A O 1
ATOM 686 N N . GLU A 1 85 ? -8.245 3.696 31.408 1.00 64.31 85 GLU A N 1
ATOM 687 C CA . GLU A 1 85 ? -8.398 4.005 32.820 1.00 64.31 85 GLU A CA 1
ATOM 688 C C . GLU A 1 85 ? -7.254 3.330 33.584 1.00 64.31 85 GLU A C 1
ATOM 690 O O . GLU A 1 85 ? -7.040 2.124 33.410 1.00 64.31 85 GLU A O 1
ATOM 695 N N . PRO A 1 86 ? -6.497 4.074 34.412 1.00 58.28 86 PRO A N 1
ATOM 696 C CA . PRO A 1 86 ? -5.517 3.451 35.279 1.00 58.28 86 PRO A CA 1
ATOM 697 C C . PRO A 1 86 ? -6.263 2.408 36.100 1.00 58.28 86 PRO A C 1
ATOM 699 O O . PRO A 1 86 ? -7.245 2.738 36.772 1.00 58.28 86 PRO A O 1
ATOM 702 N N . LEU A 1 87 ? -5.823 1.150 36.008 1.00 59.19 87 LEU A N 1
ATOM 703 C CA . LEU A 1 87 ? -6.308 0.086 36.870 1.00 59.19 87 LEU A CA 1
ATOM 704 C C . LEU A 1 87 ? -6.089 0.570 38.301 1.00 59.19 87 LEU A C 1
ATOM 706 O O . LEU A 1 87 ? -4.973 0.549 38.818 1.00 59.19 87 LEU A O 1
ATOM 710 N N . LYS A 1 88 ? -7.154 1.060 38.938 1.00 54.94 88 LYS A N 1
ATOM 711 C CA . LYS A 1 88 ? -7.172 1.207 40.382 1.00 54.94 88 LYS A CA 1
ATOM 712 C C . LYS A 1 88 ? -7.098 -0.222 40.879 1.00 54.94 88 LYS A C 1
ATOM 714 O O . LYS A 1 88 ? -8.111 -0.918 40.863 1.00 54.94 88 LYS A O 1
ATOM 719 N N . HIS A 1 89 ? -5.897 -0.678 41.229 1.00 54.44 89 HIS A N 1
ATOM 720 C CA . HIS A 1 89 ? -5.747 -1.872 42.038 1.00 54.44 89 HIS A CA 1
ATOM 721 C C . HIS A 1 89 ? -6.602 -1.628 43.279 1.00 54.44 89 HIS A C 1
ATOM 723 O O . HIS A 1 89 ? -6.240 -0.845 44.154 1.00 54.44 89 HIS A O 1
ATOM 729 N N . GLN A 1 90 ? -7.797 -2.214 43.307 1.00 60.72 90 GLN A N 1
ATOM 730 C CA . GLN A 1 90 ? -8.446 -2.451 44.576 1.00 60.72 90 GLN A CA 1
ATOM 731 C C . GLN A 1 90 ? -7.518 -3.419 45.295 1.00 60.72 90 GLN A C 1
ATOM 733 O O . GLN A 1 90 ? -7.136 -4.440 44.721 1.00 60.72 90 GLN A O 1
ATOM 738 N N . ASP A 1 91 ? -7.109 -3.070 46.511 1.00 58.66 91 ASP A N 1
ATOM 739 C CA . ASP A 1 91 ? -6.483 -4.027 47.411 1.00 58.66 91 ASP A CA 1
ATOM 740 C C . ASP A 1 91 ? -7.490 -5.155 47.623 1.00 58.66 91 ASP A C 1
ATOM 742 O O . ASP A 1 91 ? -8.415 -5.077 48.433 1.00 58.66 91 ASP A O 1
ATOM 746 N N . HIS A 1 92 ? -7.363 -6.198 46.812 1.00 59.09 92 HIS A N 1
ATOM 747 C CA . HIS A 1 92 ? -8.082 -7.426 47.034 1.00 59.09 92 HIS A CA 1
ATOM 748 C C . HIS A 1 92 ? -7.484 -8.027 48.299 1.00 59.09 92 HIS A C 1
ATOM 750 O O . HIS A 1 92 ? -6.270 -8.230 48.396 1.00 59.09 92 HIS A O 1
ATOM 756 N N . SER A 1 93 ? -8.339 -8.287 49.287 1.00 62.72 93 SER A N 1
ATOM 757 C CA . SER A 1 93 ? -7.965 -9.117 50.425 1.00 62.72 93 SER A CA 1
ATOM 758 C C . SER A 1 93 ? -7.291 -10.380 49.890 1.00 62.72 93 SER A C 1
ATOM 760 O O . SER A 1 93 ? -7.868 -11.075 49.052 1.00 62.72 93 SER A O 1
ATOM 762 N N . LYS A 1 94 ? -6.062 -10.660 50.343 1.00 62.75 94 LYS A N 1
ATOM 763 C CA . LYS A 1 94 ? -5.286 -11.863 49.997 1.00 62.75 94 LYS A CA 1
ATOM 764 C C . LYS A 1 94 ? -5.892 -13.125 50.630 1.00 62.75 94 LYS A C 1
ATOM 766 O O . LYS A 1 94 ? -5.169 -13.951 51.181 1.00 62.75 94 LYS A O 1
ATOM 771 N N . HIS A 1 95 ? -7.213 -13.271 50.603 1.00 60.94 95 HIS A N 1
ATOM 772 C CA . HIS A 1 95 ? -7.849 -14.541 50.902 1.00 60.94 95 HIS A CA 1
ATOM 773 C C . HIS A 1 95 ? -7.686 -15.439 49.687 1.00 60.94 95 HIS A C 1
ATOM 775 O O . HIS A 1 95 ? -8.514 -15.483 48.781 1.00 60.94 95 HIS A O 1
ATOM 781 N N . ASP A 1 96 ? -6.547 -16.117 49.671 1.00 59.06 96 ASP A N 1
ATOM 782 C CA . ASP A 1 96 ? -6.270 -17.183 48.732 1.00 59.06 96 ASP A CA 1
ATOM 783 C C . ASP A 1 96 ? -7.234 -18.339 49.029 1.00 59.06 96 ASP A C 1
ATOM 785 O O . ASP A 1 96 ? -7.332 -18.790 50.173 1.00 59.06 96 ASP A O 1
ATOM 789 N N . VAL A 1 97 ? -7.969 -18.818 48.026 1.00 60.38 97 VAL A N 1
ATOM 790 C CA . VAL A 1 97 ? -8.982 -19.886 48.182 1.00 60.38 97 VAL A CA 1
ATOM 791 C C . VAL A 1 97 ? -8.360 -21.176 48.748 1.00 60.38 97 VA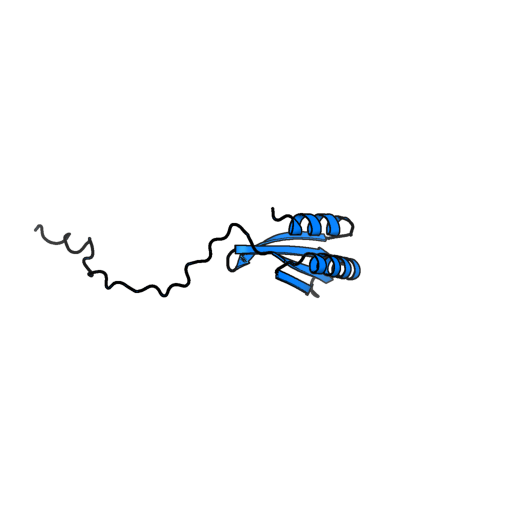L A C 1
ATOM 793 O O . VAL A 1 97 ? -9.028 -21.965 49.409 1.00 60.38 97 VAL A O 1
ATOM 796 N N . TRP A 1 98 ? -7.050 -21.347 48.567 1.00 55.38 98 TRP A N 1
ATOM 797 C CA . TRP A 1 98 ? -6.259 -22.479 49.048 1.00 55.38 98 TRP A CA 1
ATOM 798 C C . TRP A 1 98 ? -5.862 -22.402 50.529 1.00 55.38 98 TRP A C 1
ATOM 800 O O . TRP A 1 98 ? -5.401 -23.393 51.090 1.00 55.38 98 TRP A O 1
ATOM 810 N N . SER A 1 99 ? -6.072 -21.260 51.192 1.00 59.59 99 SER A N 1
ATOM 811 C CA . SER A 1 99 ? -5.706 -21.074 52.606 1.00 59.59 99 SER A CA 1
ATOM 812 C C . SER A 1 99 ? -6.534 -21.908 53.597 1.00 59.59 99 SER A C 1
ATOM 814 O O . SER A 1 99 ? -6.124 -22.055 54.745 1.00 59.59 99 SER A O 1
ATOM 816 N N . ASN A 1 100 ? -7.642 -22.514 53.154 1.00 58.50 100 ASN A N 1
ATOM 817 C CA . ASN A 1 100 ? -8.509 -23.354 53.989 1.00 58.50 100 ASN A CA 1
ATOM 818 C C . ASN A 1 100 ? -8.276 -24.868 53.820 1.00 58.50 100 ASN A C 1
ATOM 820 O O . ASN A 1 100 ? -9.004 -25.651 54.422 1.00 58.50 100 ASN A O 1
ATOM 824 N N . VAL A 1 101 ? -7.298 -25.305 53.017 1.00 58.66 101 VAL A N 1
ATOM 825 C CA . VAL A 1 101 ? -7.147 -26.732 52.647 1.00 58.66 101 VAL A CA 1
ATOM 826 C C . VAL A 1 101 ? -6.193 -27.510 53.573 1.00 58.66 101 VAL A C 1
ATOM 828 O O . VAL A 1 101 ? -5.968 -28.697 53.375 1.00 58.66 101 VAL A O 1
ATOM 831 N N . SER A 1 102 ? -5.673 -26.902 54.641 1.00 58.09 102 SER A N 1
ATOM 832 C CA . SER A 1 102 ? -4.707 -27.574 55.523 1.00 58.09 102 SER A CA 1
ATOM 833 C C . SER A 1 102 ? -5.160 -27.577 56.979 1.00 58.09 102 SER A C 1
ATOM 835 O O . SER A 1 102 ? -4.744 -26.699 57.735 1.00 58.09 102 SER A O 1
ATOM 837 N N . ARG A 1 103 ? -5.999 -28.554 57.365 1.00 54.56 103 ARG A N 1
ATOM 838 C CA . ARG A 1 103 ? -6.072 -29.164 58.715 1.00 54.56 103 ARG A CA 1
ATOM 839 C C . ARG A 1 103 ? -7.208 -30.195 58.808 1.00 54.56 103 ARG A C 1
ATOM 841 O O . ARG A 1 103 ? -8.252 -29.918 59.382 1.00 54.56 103 ARG A O 1
ATOM 848 N N . GLU A 1 104 ? -6.959 -31.390 58.293 1.00 52.06 104 GLU A N 1
ATOM 849 C CA . GLU A 1 104 ? -7.500 -32.629 58.861 1.00 52.06 104 GLU A CA 1
ATOM 850 C C . GLU A 1 104 ? -6.344 -33.631 58.881 1.00 52.06 104 GLU A C 1
ATOM 852 O O . GLU A 1 104 ? -5.970 -34.143 57.834 1.00 52.06 104 GLU A O 1
ATOM 857 N N . ASP A 1 105 ? -5.718 -33.763 60.053 1.00 46.19 105 ASP A N 1
ATOM 858 C CA . ASP A 1 105 ? -4.982 -34.929 60.566 1.00 46.19 105 ASP A CA 1
ATOM 859 C C . ASP A 1 105 ? -4.773 -34.731 62.080 1.00 46.19 105 ASP A C 1
ATOM 861 O O . ASP A 1 105 ? -4.284 -33.642 62.480 1.00 46.19 105 ASP A O 1
#

Secondary structure (DSSP, 8-state):
--HHHHHHHHHHTTS--SEEEEEE-GGG-EEEEEEES-HHHHHHHHHHHHTTT-SEEEEEEETTTTEEEEEEEE--SSPPPP--S-----------GGGGS----

Foldseek 3Di:
DDPLVVVLVVLLVVDPWDDWDWDQDPLRKIKIKTKDLDPVSVVVSQVSSVVSPADDWDWDQDVVVSMIMIITIHHDPPGDDDDPPPPPPDPDDPPDVCPPVDDDD